Protein AF-A0A7J4SG04-F1 (afdb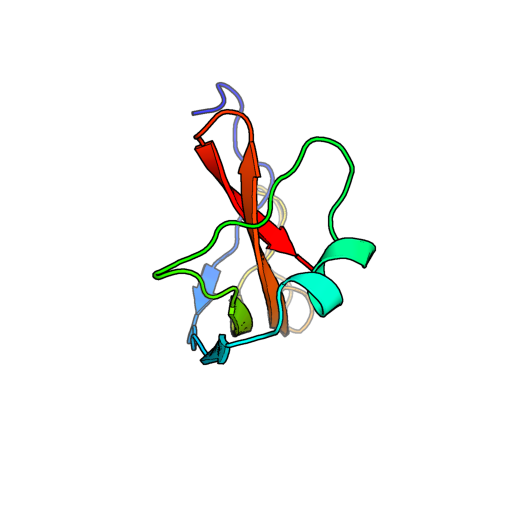_monomer_lite)

Secondary structure (DSSP, 8-state):
--SSPPSEEEEEES---EEEEE-HHHHGGGSPTT-EEPPBTTBEEEEEEEEEEEEEEETTSPPPTTTS-EEEEEEEEEEEETTEEEEEE-

Foldseek 3Di:
DDPDDDFKDKDWAPKDKDKDWDDVVVCVVVDDPQKAFDDDVNTWIKIKIKTWIAQIDTPPDGRDPPPRIDIDIFTWIWIDGPNRIDIDGD

Structure (mmCIF, N/CA/C/O backbone):
data_AF-A0A7J4SG04-F1
#
_entry.id   AF-A0A7J4SG04-F1
#
loop_
_atom_site.group_PDB
_atom_site.id
_atom_site.type_symbol
_atom_site.label_atom_id
_atom_site.label_alt_id
_atom_site.label_comp_id
_atom_site.label_asym_id
_atom_site.label_entity_id
_atom_site.label_seq_id
_atom_site.pdbx_PDB_ins_code
_atom_site.Cartn_x
_atom_site.Cartn_y
_atom_site.Cartn_z
_atom_site.occupancy
_atom_site.B_iso_or_equiv
_atom_site.auth_seq_id
_atom_site.auth_comp_id
_atom_site.auth_asym_id
_atom_site.auth_atom_id
_atom_site.pdbx_PDB_model_num
ATOM 1 N N . MET A 1 1 ? -2.501 18.058 -9.637 1.00 62.72 1 MET A N 1
ATOM 2 C CA . MET A 1 1 ? -1.445 17.158 -10.162 1.00 62.72 1 MET A CA 1
ATOM 3 C C . MET A 1 1 ? -0.122 17.910 -10.165 1.00 62.72 1 MET A C 1
ATOM 5 O O . MET A 1 1 ? -0.168 19.126 -10.323 1.00 62.72 1 MET A O 1
ATOM 9 N N . PRO A 1 2 ? 1.028 17.253 -9.935 1.00 79.94 2 PRO A N 1
ATOM 10 C CA . PRO A 1 2 ? 2.318 17.940 -9.937 1.00 79.94 2 PRO A CA 1
ATOM 11 C C . PRO A 1 2 ? 2.605 18.566 -11.311 1.00 79.94 2 PRO A C 1
ATOM 13 O O . PRO A 1 2 ? 2.334 17.947 -12.334 1.00 79.94 2 PRO A O 1
ATOM 16 N N . GLY A 1 3 ? 3.173 19.776 -11.334 1.00 92.88 3 GLY A N 1
ATOM 17 C CA . GLY A 1 3 ? 3.497 20.502 -12.575 1.00 92.88 3 GLY A CA 1
ATOM 18 C C . GLY A 1 3 ? 4.735 19.986 -13.316 1.00 92.88 3 GLY A C 1
ATOM 19 O O . GLY A 1 3 ? 5.087 20.508 -14.369 1.00 92.88 3 GLY A O 1
ATOM 20 N N . ARG A 1 4 ? 5.412 18.968 -12.770 1.00 91.75 4 ARG A N 1
ATOM 21 C CA . ARG A 1 4 ? 6.603 18.356 -13.366 1.00 91.75 4 ARG A CA 1
ATOM 22 C C . ARG A 1 4 ? 6.261 17.051 -14.090 1.00 91.75 4 ARG A C 1
ATOM 24 O O . ARG A 1 4 ? 5.359 16.333 -13.652 1.00 91.75 4 ARG A O 1
ATOM 31 N N . PRO A 1 5 ? 7.018 16.675 -15.130 1.00 91.69 5 PRO A N 1
ATOM 32 C CA . PRO A 1 5 ? 6.810 15.401 -15.803 1.00 91.69 5 PRO A CA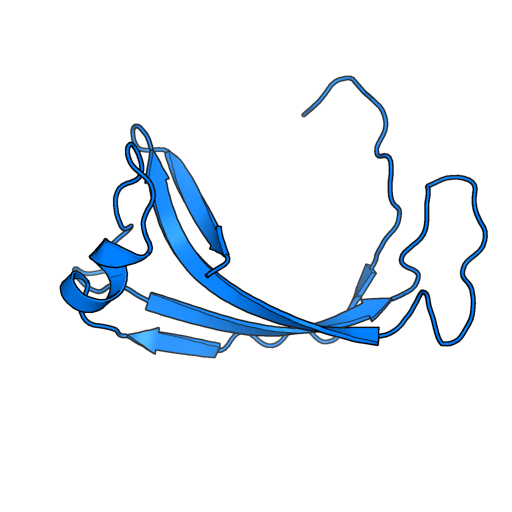 1
ATOM 33 C C . PRO A 1 5 ? 7.097 14.185 -14.884 1.00 91.69 5 PRO A C 1
ATOM 35 O O . PRO A 1 5 ? 7.963 14.242 -14.009 1.00 91.69 5 PRO A O 1
ATOM 38 N N . HIS A 1 6 ? 6.385 13.065 -15.086 1.00 92.19 6 HIS A N 1
ATOM 39 C CA . HIS A 1 6 ? 6.688 11.761 -14.471 1.00 92.19 6 HIS A CA 1
ATOM 40 C C . HIS A 1 6 ? 8.123 11.285 -14.773 1.00 92.19 6 HIS A C 1
ATOM 42 O O . HIS A 1 6 ? 8.603 11.424 -15.897 1.00 92.19 6 HIS A O 1
ATOM 48 N N . ALA A 1 7 ? 8.781 10.663 -13.794 1.00 93.25 7 ALA A N 1
ATOM 49 C CA . ALA A 1 7 ? 10.141 10.134 -13.948 1.00 93.25 7 ALA A CA 1
ATOM 50 C C . ALA A 1 7 ? 10.178 8.679 -14.452 1.00 93.25 7 ALA A C 1
ATOM 52 O O . ALA A 1 7 ? 11.103 8.300 -15.171 1.00 93.25 7 ALA A O 1
ATOM 53 N N . LEU A 1 8 ? 9.165 7.881 -14.103 1.00 93.75 8 LEU A N 1
ATOM 54 C CA . LEU A 1 8 ? 9.089 6.447 -14.382 1.00 93.75 8 LEU A CA 1
ATOM 55 C C . LEU A 1 8 ? 7.856 6.124 -15.227 1.00 93.75 8 LEU A C 1
ATOM 57 O O . LEU A 1 8 ? 6.793 6.707 -15.016 1.00 93.75 8 LEU A O 1
ATOM 61 N N . ASN A 1 9 ? 8.016 5.170 -16.138 1.00 94.25 9 ASN A N 1
ATOM 62 C CA . ASN A 1 9 ? 6.933 4.462 -16.805 1.00 94.25 9 ASN A CA 1
ATOM 63 C C . ASN A 1 9 ? 6.839 3.062 -16.203 1.00 94.25 9 ASN A C 1
ATOM 65 O O . ASN A 1 9 ? 7.857 2.390 -16.046 1.00 94.25 9 ASN A O 1
ATOM 69 N N . GLN A 1 10 ? 5.627 2.646 -15.855 1.00 94.69 10 GLN A N 1
ATOM 70 C CA . GLN A 1 10 ? 5.340 1.334 -15.287 1.00 94.69 10 GLN A CA 1
ATOM 71 C C . GLN A 1 10 ? 3.884 0.963 -15.561 1.00 94.69 10 GLN A C 1
ATOM 73 O O . GLN A 1 10 ? 3.021 1.836 -15.667 1.00 94.69 10 GLN A O 1
ATOM 78 N N . GLU A 1 11 ? 3.616 -0.332 -15.643 1.00 95.00 11 GLU A N 1
ATOM 79 C CA . GLU A 1 11 ? 2.277 -0.893 -15.750 1.00 95.00 11 GLU A CA 1
ATOM 80 C C . GLU A 1 11 ? 2.054 -1.868 -14.602 1.00 95.00 11 GLU A C 1
ATOM 82 O O . GLU A 1 11 ? 2.910 -2.708 -14.323 1.00 95.00 11 GLU A O 1
ATOM 87 N N . TRP A 1 12 ? 0.889 -1.792 -13.966 1.00 96.31 12 TRP A N 1
ATOM 88 C CA . TRP A 1 12 ? 0.475 -2.767 -12.963 1.00 96.31 12 TRP A CA 1
ATOM 89 C C . TRP A 1 12 ? -0.510 -3.724 -13.623 1.00 96.31 12 TRP A C 1
ATOM 91 O O . TRP A 1 12 ? -1.528 -3.301 -14.177 1.00 96.31 12 TRP A O 1
ATOM 101 N N . ARG A 1 13 ? -0.188 -5.017 -13.629 1.00 96.31 13 ARG A N 1
ATOM 102 C CA . ARG A 1 13 ? -0.981 -6.060 -14.290 1.00 96.31 13 ARG A CA 1
ATOM 103 C C . ARG A 1 13 ? -1.384 -7.130 -13.279 1.00 96.31 13 ARG A C 1
ATOM 105 O O . ARG A 1 13 ? -0.649 -7.397 -12.336 1.00 96.31 13 ARG A O 1
ATOM 112 N N . HIS A 1 14 ? -2.544 -7.752 -13.502 1.00 96.19 14 HIS A N 1
ATOM 113 C CA . HIS A 1 14 ? -3.054 -8.862 -12.681 1.00 96.19 14 HIS A CA 1
ATOM 114 C C . HIS A 1 14 ? -3.139 -8.534 -11.179 1.00 96.19 14 HIS A C 1
ATOM 116 O O . HIS A 1 14 ? -2.731 -9.331 -10.339 1.00 96.19 14 HIS A O 1
ATOM 122 N N . LEU A 1 15 ? -3.641 -7.341 -10.842 1.00 96.75 15 LEU A N 1
ATOM 123 C CA . LEU A 1 15 ? -3.764 -6.913 -9.451 1.00 96.75 15 LEU A CA 1
ATOM 124 C C . LEU A 1 15 ? -4.798 -7.773 -8.725 1.00 96.75 15 LEU A C 1
ATOM 126 O O . LEU A 1 15 ? -5.943 -7.867 -9.168 1.00 96.75 15 LEU A O 1
ATOM 130 N N . THR A 1 16 ? -4.408 -8.335 -7.587 1.00 97.56 16 THR A N 1
ATOM 131 C CA . THR A 1 16 ? -5.332 -9.005 -6.666 1.00 97.56 16 THR A CA 1
ATOM 132 C C . THR A 1 16 ? -5.347 -8.243 -5.352 1.00 97.56 16 THR A C 1
ATOM 134 O O . THR A 1 16 ? -4.292 -7.920 -4.820 1.00 97.56 16 THR A O 1
ATOM 137 N N . PHE A 1 17 ? -6.532 -7.941 -4.827 1.00 97.19 17 PHE A N 1
ATOM 138 C CA . PHE A 1 17 ? -6.684 -7.254 -3.548 1.00 97.19 17 PHE A CA 1
ATOM 139 C C . PHE A 1 17 ? -7.176 -8.243 -2.503 1.00 97.19 17 PHE A C 1
ATOM 141 O O . PHE A 1 17 ? -8.241 -8.835 -2.664 1.00 97.19 17 PHE A O 1
ATOM 148 N N . LEU A 1 18 ? -6.387 -8.419 -1.449 1.00 97.44 18 LEU A N 1
ATOM 149 C CA . LEU A 1 18 ? -6.719 -9.274 -0.321 1.00 97.44 18 LEU A CA 1
ATOM 150 C C . LEU A 1 18 ? -6.652 -8.427 0.945 1.00 97.44 18 LEU A C 1
ATOM 152 O O . LEU A 1 18 ? -5.645 -7.758 1.169 1.00 97.44 18 LEU A O 1
ATOM 156 N N . HIS A 1 19 ? -7.712 -8.447 1.750 1.00 96.81 19 HIS A N 1
ATOM 157 C CA . HIS A 1 19 ? -7.853 -7.592 2.926 1.00 96.81 19 HIS A CA 1
ATOM 158 C C . HIS A 1 19 ? -8.236 -8.405 4.150 1.00 96.81 19 HIS A C 1
ATOM 160 O O . HIS A 1 19 ? -9.184 -9.187 4.111 1.00 96.81 19 HIS A O 1
ATOM 166 N N . TRP A 1 20 ? -7.543 -8.155 5.257 1.00 97.38 20 TRP A N 1
ATOM 167 C CA . TRP A 1 20 ? -7.832 -8.774 6.544 1.00 97.38 20 TRP A CA 1
ATOM 168 C C . TRP A 1 20 ? -8.085 -7.710 7.591 1.00 97.38 20 TRP A C 1
ATOM 170 O O . TRP A 1 20 ? -7.339 -6.735 7.689 1.00 97.38 20 TRP A O 1
ATOM 180 N N . LYS A 1 21 ? -9.132 -7.935 8.388 1.00 97.50 21 LYS A N 1
ATOM 181 C CA . LYS A 1 21 ? -9.370 -7.173 9.610 1.00 97.50 21 LYS A CA 1
ATOM 182 C C . LYS A 1 21 ? -8.231 -7.434 10.581 1.00 97.50 21 LYS A C 1
ATOM 184 O O . LYS A 1 21 ? -7.845 -8.587 10.784 1.00 97.50 21 LYS A O 1
ATOM 189 N N . VAL A 1 22 ? -7.726 -6.374 11.188 1.00 96.31 22 VAL A N 1
ATOM 190 C CA . VAL A 1 22 ? -6.700 -6.454 12.222 1.00 96.31 22 VAL A CA 1
ATOM 191 C C . VAL A 1 22 ? -7.054 -5.535 13.378 1.00 96.31 22 VAL A C 1
ATOM 193 O O . VAL A 1 22 ? -7.757 -4.539 13.211 1.00 96.31 22 VAL A O 1
ATOM 196 N N . ASP A 1 23 ? -6.544 -5.886 14.551 1.00 95.94 23 ASP A N 1
ATOM 197 C CA . ASP A 1 23 ? -6.626 -5.041 15.733 1.00 95.94 23 ASP A CA 1
ATOM 198 C C . ASP A 1 23 ? -5.835 -3.734 15.499 1.00 95.94 23 ASP A C 1
ATOM 200 O O . ASP A 1 23 ? -4.636 -3.807 15.192 1.00 95.94 23 ASP A O 1
ATOM 204 N N . PRO A 1 24 ? -6.466 -2.550 15.620 1.00 95.25 24 PRO A N 1
ATOM 205 C CA . PRO A 1 24 ? -5.782 -1.267 15.490 1.00 95.25 24 PRO A CA 1
ATOM 206 C C . PRO A 1 24 ? -4.586 -1.114 16.439 1.00 95.25 24 PRO A C 1
ATOM 208 O O . PRO A 1 24 ? -3.580 -0.521 16.051 1.00 95.25 24 PRO A O 1
ATOM 211 N N . GLU A 1 25 ? -4.643 -1.690 17.644 1.00 95.06 25 GLU A N 1
ATOM 212 C CA . GLU A 1 25 ? -3.545 -1.607 18.616 1.00 95.06 25 GLU A CA 1
ATOM 213 C C . GLU A 1 25 ? -2.288 -2.329 18.118 1.00 95.06 25 GLU A C 1
ATOM 215 O O . GLU A 1 25 ? -1.166 -1.892 18.370 1.00 95.06 25 GLU A O 1
ATOM 220 N N . ARG A 1 26 ? -2.458 -3.397 17.327 1.00 95.06 26 ARG A N 1
ATOM 221 C CA . ARG A 1 26 ? -1.338 -4.115 16.699 1.00 95.06 26 ARG A CA 1
ATOM 222 C C . ARG A 1 26 ? -0.716 -3.344 15.540 1.00 95.06 26 ARG A C 1
ATOM 224 O O . ARG A 1 26 ? 0.434 -3.605 15.200 1.00 95.06 26 ARG A O 1
ATOM 231 N N . LEU A 1 27 ? -1.468 -2.436 14.918 1.00 95.38 27 LEU A N 1
ATOM 232 C CA . LEU A 1 27 ? -0.972 -1.583 13.841 1.00 95.38 27 LEU A CA 1
ATOM 233 C C . LEU A 1 27 ? -0.265 -0.335 14.356 1.00 95.38 27 LEU A C 1
ATOM 235 O O . LEU A 1 27 ? 0.669 0.115 13.699 1.00 95.38 27 LEU A O 1
ATOM 239 N N . ALA A 1 28 ? -0.680 0.196 15.509 1.00 94.75 28 ALA A N 1
ATOM 240 C CA . ALA A 1 28 ? -0.175 1.449 16.068 1.00 94.75 28 ALA A CA 1
ATOM 241 C C . ALA A 1 28 ? 1.365 1.593 16.057 1.00 94.75 28 ALA A C 1
ATOM 243 O O . ALA A 1 28 ? 1.829 2.659 15.658 1.00 94.75 28 ALA A O 1
ATOM 244 N N . PRO A 1 29 ? 2.178 0.560 16.376 1.00 96.31 29 PRO A N 1
ATOM 245 C CA . PRO A 1 29 ? 3.641 0.681 16.356 1.00 96.31 29 PRO A CA 1
ATOM 246 C C . PRO A 1 29 ? 4.253 0.945 14.973 1.00 96.31 29 PRO A C 1
ATOM 248 O O . PRO A 1 29 ? 5.394 1.389 14.885 1.00 96.31 29 PRO A O 1
ATOM 251 N N . TYR A 1 30 ? 3.525 0.642 13.896 1.00 95.81 30 TYR A N 1
ATOM 252 C CA . TYR A 1 30 ? 3.981 0.821 12.516 1.00 95.81 30 TYR A CA 1
ATOM 253 C C . TYR A 1 30 ? 3.518 2.147 11.906 1.00 95.81 30 TYR A C 1
ATOM 255 O O . TYR A 1 30 ? 3.864 2.442 10.763 1.00 95.81 30 TYR A O 1
ATOM 263 N N . ILE A 1 31 ? 2.709 2.928 12.628 1.00 96.62 31 ILE A N 1
ATOM 264 C CA . ILE A 1 31 ? 2.152 4.183 12.128 1.00 96.62 31 ILE A CA 1
ATOM 265 C C . ILE A 1 31 ? 3.074 5.337 12.535 1.00 96.62 31 ILE A C 1
ATOM 267 O O . ILE A 1 31 ? 3.262 5.566 13.728 1.00 96.62 31 ILE A O 1
ATOM 271 N N . PRO A 1 32 ? 3.648 6.078 11.570 1.00 95.81 32 PRO A N 1
ATOM 272 C CA . PRO A 1 32 ? 4.437 7.266 11.866 1.00 95.81 32 PRO A CA 1
ATOM 273 C C . PRO A 1 32 ? 3.617 8.362 12.549 1.00 95.81 32 PRO A C 1
ATOM 275 O O . PRO A 1 32 ? 2.423 8.524 12.282 1.00 95.81 32 PRO A O 1
ATOM 278 N N . ASP A 1 33 ? 4.302 9.185 13.341 1.00 94.94 33 ASP A N 1
ATOM 279 C CA . ASP A 1 33 ? 3.707 10.356 13.978 1.00 94.94 33 ASP A CA 1
ATOM 280 C C . ASP A 1 33 ? 3.025 11.281 12.957 1.00 94.94 33 ASP 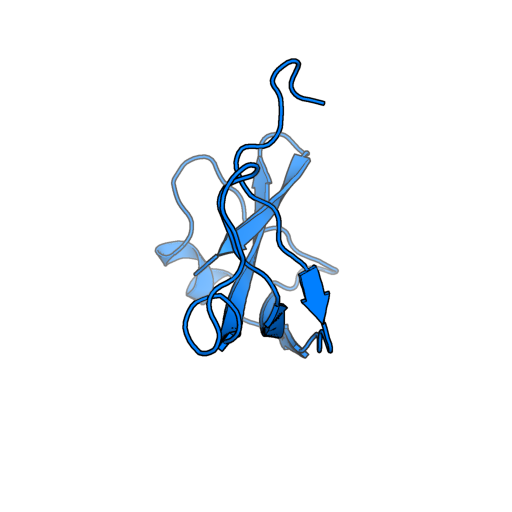A C 1
ATOM 282 O O . ASP A 1 33 ? 3.537 11.553 11.866 1.00 94.94 33 ASP A O 1
ATOM 286 N N . GLY A 1 34 ? 1.851 11.793 13.330 1.00 94.12 34 GLY A N 1
ATOM 287 C CA . GLY A 1 34 ? 1.044 12.671 12.479 1.00 94.12 34 GLY A CA 1
ATOM 288 C C . GLY A 1 34 ? 0.145 11.944 11.474 1.00 94.12 34 GLY A C 1
ATOM 289 O O . GLY A 1 34 ? -0.541 12.610 10.695 1.00 94.12 34 GLY A O 1
ATOM 290 N N . LEU A 1 35 ? 0.118 10.608 11.490 1.00 97.06 35 LEU A N 1
ATOM 291 C CA . LEU A 1 35 ? -0.878 9.798 10.792 1.00 97.06 35 LEU A CA 1
ATOM 292 C C . LEU A 1 35 ? -1.802 9.111 11.799 1.00 97.06 35 LEU A C 1
ATOM 294 O O . LEU A 1 35 ? -1.376 8.636 12.846 1.00 97.06 35 LEU A O 1
ATOM 298 N N . GLU A 1 36 ? -3.079 9.024 11.452 1.00 96.44 36 GLU A N 1
ATOM 299 C CA . GLU A 1 36 ? -4.085 8.286 12.212 1.00 96.44 36 GLU A CA 1
ATOM 300 C C . GLU A 1 36 ? -4.482 7.037 11.423 1.00 96.44 36 GLU A C 1
ATOM 302 O O . GLU A 1 36 ? -4.589 7.095 10.197 1.00 96.44 36 GLU A O 1
ATOM 307 N N . ILE A 1 37 ? -4.736 5.911 12.096 1.00 97.12 37 ILE A N 1
ATOM 308 C CA . ILE A 1 37 ? -5.281 4.717 11.432 1.00 97.12 37 ILE A CA 1
ATOM 309 C C . ILE A 1 37 ? -6.674 5.054 10.895 1.00 97.12 37 ILE A C 1
ATOM 311 O O . ILE A 1 37 ? -7.525 5.580 11.619 1.00 97.12 37 ILE A O 1
ATOM 315 N N . ASP A 1 38 ? -6.909 4.746 9.622 1.00 97.00 38 ASP A N 1
ATOM 316 C CA . ASP A 1 38 ? -8.222 4.915 9.017 1.00 97.00 38 ASP A CA 1
ATOM 317 C C . ASP A 1 38 ? -9.067 3.663 9.270 1.00 97.00 38 ASP A C 1
ATOM 319 O O . ASP A 1 38 ? -8.717 2.554 8.856 1.00 97.00 38 ASP A O 1
ATOM 323 N N . LEU A 1 39 ? -10.160 3.845 10.011 1.00 96.00 39 LEU A N 1
ATOM 324 C CA . LEU A 1 39 ? -11.048 2.767 10.426 1.00 96.00 39 LEU A CA 1
ATOM 325 C C . LEU A 1 39 ? -12.276 2.744 9.524 1.00 96.00 39 LEU A C 1
ATOM 327 O O . LEU A 1 39 ? -13.003 3.730 9.419 1.00 96.00 39 LEU A O 1
ATOM 331 N N . HIS A 1 40 ? -12.555 1.582 8.946 1.00 93.88 40 HIS A N 1
ATOM 332 C CA . HIS A 1 40 ? -13.783 1.324 8.210 1.00 93.88 40 HIS A CA 1
ATOM 333 C C . HIS A 1 40 ? -14.718 0.484 9.082 1.00 93.88 40 HIS A C 1
ATOM 335 O O . HIS A 1 40 ? -14.356 -0.619 9.493 1.00 93.88 40 HIS A O 1
ATOM 341 N N . ASP A 1 41 ? -15.888 1.032 9.420 1.00 93.38 41 ASP A N 1
ATOM 342 C CA . ASP A 1 41 ? -16.845 0.446 10.372 1.00 93.38 41 ASP A CA 1
ATOM 343 C C . ASP A 1 41 ? -16.202 0.059 11.718 1.00 93.38 41 ASP A C 1
ATOM 345 O O . ASP A 1 41 ? -16.452 -1.003 12.290 1.00 93.38 41 ASP A O 1
ATOM 349 N N . GLY A 1 42 ? -15.307 0.922 12.212 1.00 93.50 42 GLY A N 1
ATOM 350 C CA . GLY A 1 42 ? -14.572 0.707 13.462 1.00 93.50 42 GLY A CA 1
ATOM 351 C C . GLY A 1 42 ? -13.476 -0.361 13.381 1.00 93.50 42 GLY A C 1
ATOM 352 O O . GLY A 1 42 ? -12.926 -0.732 14.412 1.00 93.50 42 GLY A O 1
ATOM 353 N N . GLN A 1 43 ? -13.153 -0.868 12.186 1.00 96.12 43 GLN A N 1
ATOM 354 C CA . GLN A 1 43 ? -12.142 -1.903 11.969 1.00 96.12 43 GLN A CA 1
ATOM 355 C C . GLN A 1 43 ? -10.970 -1.363 11.147 1.00 96.12 43 GLN A C 1
ATOM 357 O O . GLN A 1 43 ? -11.169 -0.631 10.176 1.00 96.12 43 GLN A O 1
ATOM 362 N N . ALA A 1 44 ? -9.750 -1.767 11.503 1.00 97.12 44 ALA A N 1
ATOM 363 C CA . ALA A 1 44 ? -8.569 -1.527 10.684 1.00 97.12 44 ALA A CA 1
ATOM 364 C C . ALA A 1 44 ? -8.322 -2.708 9.738 1.00 97.12 44 ALA A C 1
ATOM 366 O O . ALA A 1 44 ? -8.688 -3.850 10.031 1.00 97.12 44 ALA A O 1
ATOM 367 N N . TYR A 1 45 ? -7.682 -2.433 8.602 1.00 97.81 45 TYR A N 1
ATOM 368 C CA . TYR A 1 45 ? -7.418 -3.439 7.579 1.00 97.81 45 TYR A CA 1
ATOM 369 C C . TYR A 1 45 ? -5.976 -3.388 7.098 1.00 97.81 45 TYR A C 1
ATOM 371 O O . TYR A 1 45 ? -5.460 -2.322 6.770 1.00 97.81 45 TYR A O 1
ATOM 379 N N . VAL A 1 46 ? -5.373 -4.567 6.959 1.00 97.88 46 VAL A N 1
ATOM 380 C CA . VAL A 1 46 ? -4.135 -4.751 6.198 1.00 97.88 46 VAL A CA 1
ATOM 381 C C . VAL A 1 46 ? -4.484 -5.387 4.864 1.00 97.88 46 VAL A C 1
ATOM 383 O O . VAL A 1 46 ? -5.190 -6.395 4.800 1.00 97.88 46 VAL A O 1
ATOM 386 N N . GLY A 1 47 ? -4.003 -4.767 3.795 1.00 97.31 47 GLY A N 1
ATOM 387 C CA . GLY A 1 47 ? -4.086 -5.266 2.438 1.00 97.31 47 GLY A CA 1
ATOM 388 C C . GLY A 1 47 ? -2.779 -5.920 2.009 1.00 97.31 47 GLY A C 1
ATOM 389 O O . GLY A 1 47 ? -1.711 -5.338 2.189 1.00 97.31 47 GLY A O 1
ATOM 390 N N . THR A 1 48 ? -2.868 -7.082 1.370 1.00 97.75 48 THR A N 1
ATOM 391 C CA . THR A 1 48 ? -1.773 -7.669 0.590 1.00 97.75 48 THR A CA 1
ATOM 392 C C . THR A 1 48 ? -2.169 -7.668 -0.874 1.00 97.75 48 THR A C 1
ATOM 394 O O . THR A 1 48 ? -3.190 -8.239 -1.258 1.00 97.75 48 THR A O 1
ATOM 397 N N . ILE A 1 49 ? -1.367 -6.994 -1.690 1.00 97.81 49 ILE A N 1
ATOM 398 C CA . ILE A 1 49 ? -1.644 -6.782 -3.103 1.00 97.81 49 ILE A CA 1
ATOM 399 C C . ILE A 1 49 ? -0.495 -7.401 -3.886 1.00 97.81 49 ILE A C 1
ATOM 401 O O . ILE A 1 49 ? 0.522 -6.732 -4.071 1.00 97.81 49 ILE A O 1
ATOM 405 N N . PRO A 1 50 ? -0.600 -8.676 -4.297 1.00 97.62 50 PRO A N 1
ATOM 406 C CA . PRO A 1 50 ? 0.262 -9.221 -5.329 1.00 97.62 50 PRO A CA 1
ATOM 407 C C . PRO A 1 50 ? -0.140 -8.665 -6.692 1.00 97.62 50 PRO A C 1
ATOM 409 O O . PRO A 1 50 ? -1.324 -8.619 -7.047 1.00 97.62 50 PRO A O 1
ATOM 412 N N . PHE A 1 51 ? 0.853 -8.262 -7.471 1.00 96.88 51 PHE A N 1
ATOM 413 C CA . PHE A 1 51 ? 0.664 -7.818 -8.844 1.00 96.88 51 PHE A CA 1
ATOM 414 C C . PHE A 1 51 ? 1.954 -7.975 -9.643 1.00 96.88 51 PHE A C 1
ATOM 416 O O . PHE A 1 51 ? 3.048 -8.129 -9.101 1.00 96.88 51 PHE A O 1
ATOM 423 N N . LEU A 1 52 ? 1.818 -7.951 -10.965 1.00 96.62 52 LEU A N 1
ATOM 424 C CA . LEU A 1 52 ? 2.953 -7.922 -11.871 1.00 96.62 52 LEU A CA 1
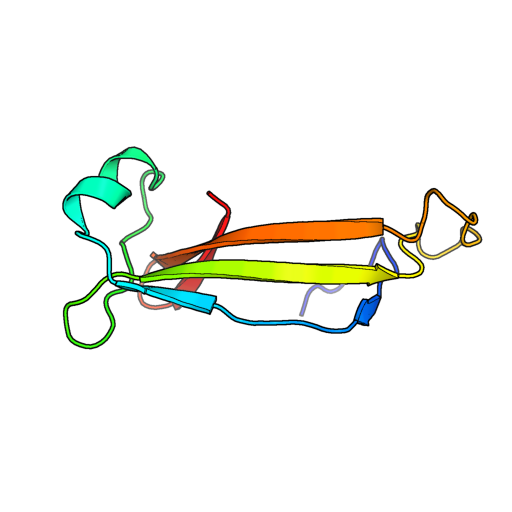ATOM 425 C C . LEU A 1 52 ? 3.287 -6.468 -12.204 1.00 96.62 52 LEU A C 1
ATOM 427 O O . LEU A 1 52 ? 2.503 -5.777 -12.864 1.00 96.62 52 LEU A O 1
ATOM 431 N N . MET A 1 53 ? 4.475 -6.041 -11.792 1.00 95.69 53 MET A N 1
ATOM 432 C CA . MET A 1 53 ? 5.114 -4.828 -12.278 1.00 95.69 53 MET A CA 1
ATOM 433 C C . MET A 1 53 ? 5.677 -5.110 -13.666 1.00 95.69 53 MET A C 1
ATOM 435 O O . MET A 1 53 ? 6.513 -5.997 -13.827 1.00 95.69 53 MET A O 1
ATOM 439 N N . LYS A 1 54 ? 5.203 -4.394 -14.689 1.00 95.12 54 LYS A N 1
ATOM 440 C CA . LYS A 1 54 ? 5.623 -4.591 -16.082 1.00 95.12 54 LYS A CA 1
ATOM 441 C C . LYS A 1 54 ? 6.203 -3.310 -16.673 1.00 95.12 54 LYS A C 1
ATOM 443 O O . LYS A 1 54 ? 5.690 -2.215 -16.446 1.00 95.12 54 LYS A O 1
ATOM 448 N N . ASN A 1 55 ? 7.253 -3.470 -17.479 1.00 93.81 55 ASN A N 1
ATOM 449 C CA . ASN A 1 55 ? 7.927 -2.395 -18.213 1.00 93.81 55 ASN A CA 1
ATOM 450 C C . ASN A 1 55 ? 8.436 -1.235 -17.332 1.00 93.81 55 ASN A C 1
ATOM 452 O O . ASN A 1 55 ? 8.517 -0.103 -17.811 1.00 93.81 55 ASN A O 1
ATOM 456 N N . VAL A 1 56 ? 8.796 -1.502 -16.071 1.00 95.00 56 VAL A N 1
ATOM 457 C CA . VAL A 1 56 ? 9.325 -0.503 -15.133 1.00 95.00 56 VAL A CA 1
ATOM 458 C C . VAL A 1 56 ? 10.643 0.058 -15.664 1.00 95.00 56 VAL A C 1
ATOM 460 O O . VAL A 1 56 ? 11.629 -0.670 -15.815 1.00 95.00 56 VAL A O 1
ATOM 463 N N . ARG A 1 57 ? 10.656 1.356 -15.983 1.00 94.38 57 ARG A N 1
ATOM 464 C CA . ARG A 1 57 ? 11.829 2.052 -16.533 1.00 94.38 57 ARG A CA 1
ATOM 465 C C . ARG A 1 57 ? 11.759 3.570 -16.342 1.00 94.38 57 ARG A C 1
ATOM 467 O O . ARG A 1 57 ? 10.660 4.131 -16.309 1.00 94.38 57 ARG A O 1
ATOM 474 N N . PRO A 1 58 ? 12.906 4.272 -16.307 1.00 94.06 58 PRO A N 1
ATOM 475 C CA . PRO A 1 58 ? 12.946 5.714 -16.528 1.00 94.06 58 PRO A CA 1
ATOM 476 C C . PRO A 1 58 ? 12.258 6.098 -17.840 1.00 94.06 58 PRO A C 1
ATOM 478 O O . PRO A 1 58 ? 12.350 5.367 -18.826 1.00 94.06 58 PRO A O 1
ATOM 481 N N . ARG A 1 59 ? 11.605 7.265 -17.870 1.00 90.88 59 ARG A N 1
ATOM 482 C CA . ARG A 1 59 ? 10.781 7.728 -19.003 1.00 90.88 59 ARG A CA 1
ATOM 483 C C . ARG A 1 59 ? 11.428 7.528 -20.384 1.00 90.88 59 ARG A C 1
ATOM 485 O O . ARG A 1 59 ? 10.736 7.135 -21.318 1.00 90.88 59 ARG A O 1
ATOM 492 N N . TRP A 1 60 ? 12.728 7.800 -20.498 1.00 90.75 60 TRP A N 1
ATOM 493 C CA . TRP A 1 60 ? 13.485 7.787 -21.757 1.00 90.75 60 TRP A CA 1
ATOM 494 C C . TRP A 1 60 ? 14.322 6.520 -21.982 1.00 90.75 60 TRP A C 1
ATOM 496 O O . TRP A 1 60 ? 14.946 6.380 -23.027 1.00 90.75 60 TRP A O 1
ATOM 506 N N . ALA A 1 61 ? 14.358 5.603 -21.014 1.00 92.69 61 ALA A N 1
ATOM 507 C CA . ALA A 1 61 ? 15.122 4.362 -21.116 1.00 92.69 61 ALA A CA 1
ATOM 508 C C . ALA A 1 61 ? 14.300 3.271 -21.807 1.00 92.69 61 ALA A C 1
ATOM 510 O O . ALA A 1 61 ? 13.080 3.362 -21.844 1.00 92.69 61 ALA A O 1
ATOM 511 N N . ILE A 1 62 ? 14.929 2.212 -22.311 1.00 90.62 62 ILE A N 1
ATOM 512 C CA . ILE A 1 62 ? 14.225 1.019 -22.809 1.00 90.62 62 ILE A CA 1
ATOM 513 C C . ILE A 1 62 ? 13.907 0.047 -21.665 1.00 90.62 62 ILE A C 1
ATOM 515 O O . ILE A 1 62 ? 14.543 0.082 -20.615 1.00 90.62 62 ILE A O 1
ATOM 519 N N . SER A 1 63 ? 12.903 -0.811 -21.853 1.00 89.19 63 SER A N 1
ATOM 520 C CA . SER A 1 63 ? 12.616 -1.885 -20.899 1.00 89.19 63 SER A CA 1
ATOM 521 C C . SER A 1 63 ? 13.593 -3.040 -21.110 1.00 89.19 63 SER A C 1
ATOM 523 O O . SER A 1 63 ? 13.785 -3.474 -22.245 1.00 89.19 63 SER A O 1
ATOM 525 N N . VAL A 1 64 ? 14.186 -3.545 -20.028 1.00 88.75 64 VAL A N 1
ATOM 526 C CA . VAL A 1 64 ? 15.117 -4.679 -20.073 1.00 88.75 64 VAL A CA 1
ATOM 527 C C . VAL A 1 64 ? 14.391 -5.948 -19.609 1.00 88.75 64 VAL A C 1
ATOM 529 O O . VAL A 1 64 ? 13.866 -5.962 -18.488 1.00 88.75 64 VAL A O 1
ATOM 532 N N . PRO A 1 65 ? 14.338 -7.017 -20.429 1.00 83.06 65 PRO A N 1
ATOM 533 C CA . PRO A 1 65 ? 13.748 -8.293 -20.028 1.00 83.06 65 PRO A CA 1
ATOM 534 C C . PRO A 1 65 ? 14.373 -8.831 -18.733 1.00 83.06 65 PRO A C 1
ATOM 536 O O . PRO A 1 65 ? 15.585 -8.773 -18.556 1.00 83.06 65 PRO A O 1
ATOM 539 N N . GLY A 1 66 ? 13.545 -9.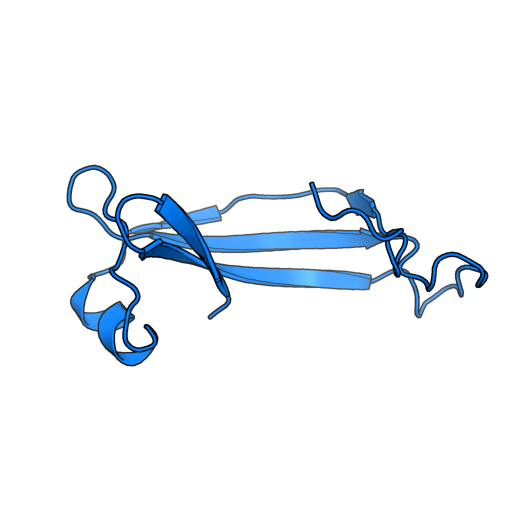330 -17.814 1.00 80.56 66 GLY A N 1
ATOM 540 C CA . GLY A 1 66 ? 13.985 -9.886 -16.526 1.00 80.56 66 GLY A CA 1
ATOM 541 C C . GLY A 1 66 ? 14.320 -8.862 -15.432 1.00 80.56 66 GLY A C 1
ATOM 542 O O . GLY A 1 66 ? 14.354 -9.235 -14.267 1.00 80.56 66 GLY A O 1
ATOM 543 N N . VAL A 1 67 ? 14.508 -7.581 -15.773 1.00 88.00 67 VAL A N 1
ATOM 544 C CA . VAL A 1 67 ? 14.767 -6.504 -14.792 1.00 88.00 67 VAL A CA 1
ATOM 545 C C . VAL A 1 67 ? 13.576 -5.560 -14.681 1.00 88.00 67 VAL A C 1
ATOM 547 O O . VAL A 1 67 ? 13.144 -5.208 -13.592 1.00 88.00 67 VAL A O 1
ATOM 550 N N . SER A 1 68 ? 13.008 -5.155 -15.815 1.00 92.50 68 SER A N 1
ATOM 551 C CA . SER A 1 68 ? 11.877 -4.222 -15.854 1.00 92.50 68 SER A CA 1
ATOM 552 C C . SER A 1 68 ? 10.519 -4.888 -15.623 1.00 92.50 68 SER A C 1
ATOM 554 O O . SER A 1 68 ? 9.503 -4.196 -15.619 1.00 92.50 68 SER A O 1
ATOM 556 N N . THR A 1 69 ? 10.464 -6.218 -15.531 1.00 94.56 69 THR A N 1
ATOM 557 C CA . THR A 1 69 ? 9.220 -6.962 -15.305 1.00 94.56 69 THR A CA 1
ATOM 558 C C . THR A 1 69 ? 9.437 -8.003 -14.222 1.00 94.56 69 THR A C 1
ATOM 560 O O . THR A 1 69 ? 10.253 -8.903 -14.407 1.00 94.56 69 THR A O 1
ATOM 563 N N . PHE A 1 70 ? 8.710 -7.876 -13.115 1.00 94.25 70 PHE A N 1
ATOM 564 C CA . PHE A 1 70 ? 8.848 -8.733 -11.940 1.00 94.25 70 PHE A CA 1
ATOM 565 C C . PHE A 1 70 ? 7.555 -8.742 -11.106 1.00 94.25 70 PHE A C 1
ATOM 567 O O . PHE A 1 70 ? 6.767 -7.794 -11.173 1.00 94.25 70 PHE A O 1
ATOM 574 N N . PRO A 1 71 ? 7.288 -9.818 -10.345 1.00 94.50 71 PRO A N 1
ATOM 575 C CA . PRO A 1 71 ? 6.194 -9.832 -9.383 1.00 94.50 71 PRO A CA 1
ATOM 576 C C . PRO A 1 71 ? 6.534 -8.951 -8.175 1.00 94.50 71 PRO A C 1
ATOM 578 O O . PRO A 1 71 ? 7.657 -8.982 -7.676 1.00 94.50 71 PRO A O 1
ATOM 581 N N . GLU A 1 72 ? 5.554 -8.201 -7.683 1.00 95.12 72 GLU A N 1
ATOM 582 C CA . GLU A 1 72 ? 5.675 -7.367 -6.490 1.00 95.12 72 GLU A CA 1
ATOM 583 C C . GLU A 1 72 ? 4.507 -7.638 -5.536 1.00 95.12 72 GLU A C 1
ATOM 585 O O . GLU A 1 72 ? 3.382 -7.919 -5.957 1.00 95.12 72 GLU A O 1
ATOM 590 N N . PHE A 1 73 ? 4.787 -7.547 -4.236 1.00 95.75 73 PHE A N 1
ATOM 591 C CA . PHE A 1 73 ? 3.780 -7.555 -3.185 1.00 95.75 73 PHE A CA 1
ATOM 592 C C . PHE A 1 73 ? 3.781 -6.198 -2.499 1.00 95.75 73 PHE A C 1
ATOM 594 O O . PHE A 1 73 ? 4.814 -5.729 -2.029 1.00 95.75 73 PHE A O 1
ATOM 601 N N . ASN A 1 74 ? 2.616 -5.570 -2.401 1.00 96.62 74 ASN A N 1
ATOM 602 C CA . ASN A 1 74 ? 2.432 -4.413 -1.536 1.00 96.62 74 ASN A CA 1
ATOM 603 C C . ASN A 1 74 ? 1.653 -4.850 -0.303 1.00 96.62 74 ASN A C 1
ATOM 605 O O . ASN A 1 74 ? 0.488 -5.239 -0.409 1.00 96.62 74 ASN A O 1
ATOM 609 N N . ILE A 1 75 ? 2.299 -4.776 0.857 1.00 97.00 75 ILE A N 1
ATOM 610 C CA . ILE A 1 75 ? 1.638 -4.896 2.153 1.00 97.00 75 ILE A CA 1
ATOM 611 C C . ILE A 1 75 ? 1.355 -3.474 2.616 1.00 97.00 75 ILE A C 1
ATOM 613 O O . ILE A 1 75 ? 2.256 -2.640 2.660 1.00 97.00 75 ILE A O 1
ATOM 617 N N . ARG A 1 76 ? 0.087 -3.156 2.867 1.00 97.50 76 ARG A N 1
ATOM 618 C CA . ARG A 1 76 ? -0.309 -1.787 3.202 1.00 97.50 76 ARG A CA 1
ATOM 619 C C . ARG A 1 76 ? -1.468 -1.735 4.174 1.00 97.50 76 ARG A C 1
ATOM 621 O O . ARG A 1 76 ? -2.324 -2.612 4.165 1.00 97.50 76 ARG A O 1
ATOM 628 N N . THR A 1 77 ? -1.528 -0.665 4.946 1.00 97.94 77 THR A N 1
ATOM 629 C CA . THR A 1 77 ? -2.673 -0.296 5.778 1.00 97.94 77 THR A CA 1
ATOM 630 C C . THR A 1 77 ? -3.247 1.051 5.336 1.00 97.94 77 THR A C 1
ATOM 632 O O . THR A 1 77 ? -2.691 1.727 4.462 1.00 97.94 77 THR A O 1
ATOM 635 N N . TYR A 1 78 ? -4.385 1.425 5.908 1.00 97.50 78 TYR A N 1
ATOM 636 C CA . TYR A 1 78 ? -5.095 2.664 5.615 1.00 97.50 78 TYR A CA 1
ATOM 637 C C . TYR A 1 78 ? -4.865 3.675 6.732 1.00 97.50 78 TYR A C 1
ATOM 639 O O . TYR A 1 78 ? -4.978 3.356 7.916 1.00 97.50 78 TYR A O 1
ATOM 647 N N . VAL A 1 79 ? -4.519 4.896 6.342 1.00 97.75 79 VAL A N 1
ATOM 648 C CA . VAL A 1 79 ? -4.212 5.993 7.261 1.00 97.75 79 VAL A CA 1
ATOM 649 C C . VAL A 1 79 ? -4.893 7.267 6.799 1.00 97.75 79 VAL A C 1
ATOM 651 O O . VAL A 1 79 ? -5.234 7.410 5.626 1.00 97.75 79 VAL A O 1
ATOM 654 N N . LYS A 1 80 ? -5.048 8.228 7.699 1.00 97.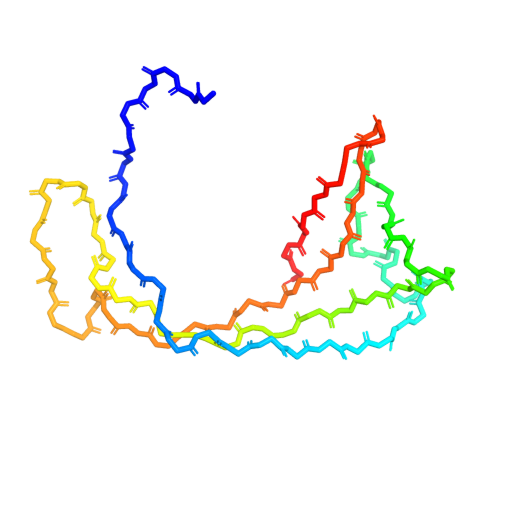06 80 LYS A N 1
ATOM 655 C CA . LYS A 1 80 ? -5.538 9.566 7.388 1.00 97.06 80 LYS A CA 1
ATOM 656 C C . LYS A 1 80 ? -4.671 10.631 8.046 1.00 97.06 80 LYS A C 1
ATOM 658 O O . LYS A 1 80 ? -4.084 10.412 9.101 1.00 97.06 80 LYS A O 1
ATOM 663 N N . ASN A 1 81 ? -4.606 11.797 7.414 1.00 96.25 81 ASN A N 1
ATOM 664 C CA . ASN A 1 81 ? -3.989 12.994 7.979 1.00 96.25 81 ASN A CA 1
ATOM 665 C C . ASN A 1 81 ? -4.891 14.197 7.693 1.00 96.25 81 ASN A C 1
ATOM 667 O O . ASN A 1 81 ? -5.193 14.486 6.531 1.00 96.25 81 ASN A O 1
ATOM 671 N N . GLY A 1 82 ? -5.376 14.863 8.746 1.00 92.25 82 GLY A N 1
ATOM 672 C CA . GLY A 1 82 ? -6.255 16.029 8.617 1.00 92.25 82 GLY A CA 1
ATOM 673 C C . GLY A 1 82 ? -7.517 15.742 7.794 1.00 92.25 82 GLY A C 1
ATOM 674 O O . GLY A 1 82 ? -7.894 16.541 6.938 1.00 92.25 82 GLY A O 1
ATOM 675 N N . GLY A 1 83 ? -8.116 14.559 7.978 1.00 91.56 83 GLY A N 1
ATOM 676 C CA . GLY A 1 83 ? -9.308 14.115 7.244 1.00 91.56 83 GLY A CA 1
ATOM 677 C C . GLY A 1 83 ? -9.061 13.640 5.806 1.00 91.56 83 GLY A C 1
ATOM 678 O O . GLY A 1 83 ? -10.011 13.277 5.119 1.00 91.56 83 GLY A O 1
ATOM 679 N N . LYS A 1 84 ? -7.810 13.613 5.330 1.00 95.50 84 LYS A N 1
ATOM 680 C CA . LYS A 1 84 ? -7.460 13.073 4.008 1.00 95.50 84 LYS A CA 1
ATOM 681 C C . LYS A 1 84 ? -6.993 11.630 4.137 1.00 95.50 84 LYS A C 1
ATOM 683 O O . LYS A 1 84 ? -5.974 11.385 4.778 1.00 95.50 84 LYS A O 1
ATOM 688 N N . GLY A 1 85 ? -7.724 10.707 3.515 1.00 96.12 85 GLY A N 1
ATOM 689 C CA . GLY A 1 85 ? -7.361 9.291 3.460 1.00 96.12 85 GLY A CA 1
ATOM 690 C C . GLY A 1 85 ? -6.129 9.029 2.591 1.00 96.12 85 GLY A C 1
ATOM 691 O O . GLY A 1 85 ? -5.860 9.736 1.616 1.00 96.12 85 GLY A O 1
ATOM 692 N N . GLY A 1 86 ? -5.387 7.991 2.949 1.00 95.88 86 GLY A N 1
ATOM 693 C CA . GLY A 1 86 ? -4.156 7.566 2.305 1.00 95.88 86 GLY A CA 1
ATOM 694 C C . GLY A 1 86 ? -3.858 6.092 2.567 1.00 95.88 86 GLY A C 1
ATOM 695 O O . GLY A 1 86 ? -4.553 5.403 3.313 1.00 95.88 86 GLY A O 1
ATOM 696 N N . VAL A 1 87 ? -2.806 5.603 1.918 1.00 96.62 87 VAL A N 1
ATOM 697 C CA . VAL A 1 87 ? -2.282 4.250 2.118 1.00 96.62 87 VAL A CA 1
ATOM 698 C C . VAL A 1 87 ? -0.862 4.343 2.656 1.00 96.62 87 VAL A C 1
ATOM 700 O O . VAL A 1 87 ? -0.068 5.149 2.170 1.00 96.62 87 VAL A O 1
ATOM 703 N N . LEU A 1 88 ? -0.551 3.518 3.648 1.00 97.31 88 LEU A N 1
ATOM 704 C CA . LEU A 1 88 ? 0.783 3.371 4.217 1.00 97.31 88 LEU A CA 1
ATOM 705 C C . LEU A 1 88 ? 1.296 1.975 3.872 1.00 97.31 88 LEU A C 1
ATOM 707 O O . LEU A 1 88 ? 0.625 0.994 4.179 1.00 97.31 88 LEU A O 1
ATOM 711 N N . PHE A 1 89 ? 2.457 1.885 3.231 1.00 96.12 89 PHE A N 1
ATOM 712 C CA . PHE A 1 89 ? 3.126 0.607 2.987 1.00 96.12 89 PHE A CA 1
ATOM 713 C C . PHE A 1 89 ? 3.864 0.187 4.264 1.00 96.12 89 PHE A C 1
ATOM 715 O O . PHE A 1 89 ? 4.607 1.001 4.813 1.00 96.12 89 PHE A O 1
ATOM 722 N N . LEU A 1 90 ? 3.585 -1.029 4.741 1.00 93.19 90 LEU A N 1
ATOM 723 C CA . LEU A 1 90 ? 4.141 -1.611 5.970 1.00 93.19 90 LEU A CA 1
ATOM 724 C C . LEU A 1 90 ? 5.458 -2.344 5.700 1.00 93.19 90 LEU A C 1
ATOM 726 O O . LEU A 1 90 ? 5.593 -2.904 4.587 1.00 93.19 90 LEU A O 1
#

Radius of gyration: 16.31 Å; chains: 1; bounding box: 32×30×41 Å

pLDDT: mean 94.35, std 4.73, range [62.72, 97.94]

Sequence (90 aa):
MPGRPHALNQEWRHLTFLHWKVDPERLAPYIPDGLEIDLHDGQAYVGTIPFLMKNVRPRWAISVPGVSTFPEFNIRTYVKNGGKGGVLFL